Protein AF-A0AAN8MJ40-F1 (afdb_monomer)

Sequence (143 aa):
MSYKPIAPAPSGSNHTPPGSSVPSPSLPSSSNFRPAFSDFGPPSMGFVQPVKVSQGSTYSELLSVIEEMSREIRPTYAGSKSAMERLKRAYLGTLEFTLLFDHENNCLHCTIHKAKGLKAMDSNGLADPYVKLHLLSGASKVQ

Mean predicted aligned error: 21.12 Å

Radius of gyration: 35.64 Å; Cα contacts (8 Å, |Δi|>4): 63; chains: 1; bounding box: 69×78×89 Å

Foldseek 3Di:
DDDDDDDDDDDDDDDDDDDDDDDDDDDDDDDDDDDDDDDDDDDPDDDDDPPPPPDPPPVVVVVVVVVVVVVPPDPPLPPDPVSVVVVVVVDQWDWDWDWDQDPVVRDIDIGTDDTPPGAQDDPVRHDPDDDDDDDDDDPP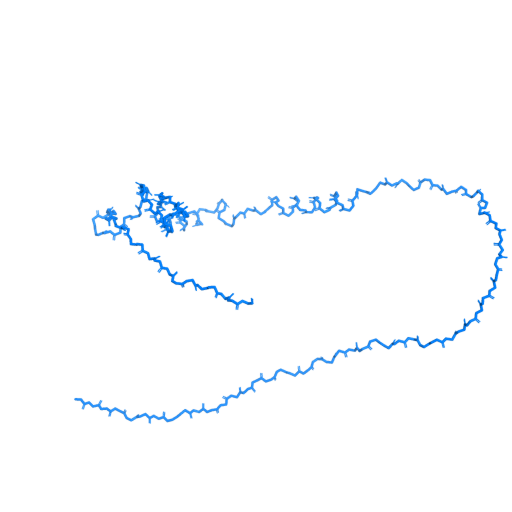PPD

pLDDT: mean 73.0, std 19.86, range [34.69, 98.06]

Organism: NCBI:txid861788

Solvent-accessible surface area (backbone atoms only — not comparable to full-atom values): 10372 Å² total; per-residue (Å²): 140,84,86,81,87,85,82,87,85,88,85,84,79,90,84,79,82,83,88,80,86,78,86,79,86,79,81,84,79,91,87,82,91,80,91,78,80,87,84,89,73,82,84,74,93,69,89,72,75,84,74,78,89,79,66,75,53,74,63,56,53,50,50,49,52,53,52,58,59,53,74,70,66,56,61,89,50,67,92,35,68,67,44,48,52,50,48,61,72,66,52,56,50,50,77,45,67,50,80,47,76,41,74,93,75,73,39,77,48,75,46,82,75,51,71,47,74,58,46,55,75,50,98,83,66,41,61,87,86,81,88,86,89,82,87,74,82,77,87,71,79,86,124

Secondary structure (DSSP, 8-state):
--PPPPPPPPP----PPPP-PPPPPPPPPP-----------PPP----------S--HHHHHHHHHHHHHHH---TTTT-HHHHHHHHHH---EEEEEEEEETTTTEEEEEEEEEESPPP-STTS---------PPPP-----

Structure (mmCIF, N/CA/C/O backbone):
data_AF-A0AAN8MJ40-F1
#
_entry.id   AF-A0AAN8MJ40-F1
#
loop_
_atom_site.group_PDB
_atom_site.id
_atom_site.type_symbol
_atom_site.label_atom_id
_atom_site.label_alt_id
_atom_site.label_comp_id
_atom_site.label_asym_id
_atom_site.label_entity_id
_atom_site.label_seq_id
_atom_site.pdbx_PDB_ins_code
_atom_site.Cartn_x
_atom_site.Cartn_y
_atom_site.Cartn_z
_atom_site.occupancy
_atom_site.B_iso_or_equiv
_atom_site.auth_seq_id
_atom_site.auth_comp_id
_atom_site.auth_asym_id
_atom_site.auth_atom_id
_atom_site.pdbx_PDB_model_num
ATOM 1 N N . MET A 1 1 ? -4.981 -51.170 -2.929 1.00 50.12 1 MET A N 1
ATOM 2 C CA . MET A 1 1 ? -4.622 -50.645 -1.595 1.00 50.12 1 MET A CA 1
ATOM 3 C C . MET A 1 1 ? -3.640 -51.611 -0.945 1.00 50.12 1 MET A C 1
ATOM 5 O O . MET A 1 1 ? -4.027 -52.741 -0.691 1.00 50.12 1 MET A O 1
ATOM 9 N N . SER A 1 2 ? -2.391 -51.202 -0.713 1.00 57.97 2 SER A N 1
ATOM 10 C CA . SER A 1 2 ? -1.400 -52.004 0.021 1.00 57.97 2 SER A CA 1
ATOM 11 C C . SER A 1 2 ? -0.836 -51.162 1.156 1.00 57.97 2 SER A C 1
ATOM 13 O O . SER A 1 2 ? -0.162 -50.166 0.910 1.00 57.97 2 SER A O 1
ATOM 15 N N . TYR A 1 3 ? -1.139 -51.554 2.391 1.00 50.62 3 TYR A N 1
ATOM 16 C CA . TYR A 1 3 ? -0.575 -50.952 3.595 1.00 50.62 3 TYR A CA 1
ATOM 17 C C . TYR A 1 3 ? 0.741 -51.658 3.942 1.00 50.62 3 TYR A C 1
ATOM 19 O O . TYR A 1 3 ? 0.796 -52.887 3.979 1.00 50.62 3 TYR A O 1
ATOM 27 N N . LYS A 1 4 ? 1.803 -50.880 4.183 1.00 68.25 4 LYS A N 1
ATOM 28 C CA . LYS A 1 4 ? 3.061 -51.363 4.771 1.00 68.25 4 LYS A CA 1
ATOM 29 C C . LYS A 1 4 ? 3.006 -51.210 6.303 1.00 68.25 4 LYS A C 1
ATOM 31 O O . LYS A 1 4 ? 2.527 -50.171 6.757 1.00 68.25 4 LYS A O 1
ATOM 36 N N . PRO A 1 5 ? 3.498 -52.184 7.092 1.00 63.50 5 PRO A N 1
ATOM 37 C CA . PRO A 1 5 ? 3.554 -52.077 8.552 1.00 63.50 5 PRO A CA 1
ATOM 38 C C . PRO A 1 5 ? 4.566 -51.031 9.053 1.00 63.50 5 PRO A C 1
ATOM 40 O O . PRO A 1 5 ? 5.632 -50.851 8.464 1.00 63.50 5 PRO A O 1
ATOM 43 N N . ILE A 1 6 ? 4.217 -50.381 10.167 1.00 57.12 6 ILE A N 1
ATOM 44 C CA . ILE A 1 6 ? 5.013 -49.413 10.941 1.00 57.12 6 ILE A CA 1
ATOM 45 C C . ILE A 1 6 ? 6.049 -50.149 11.806 1.00 57.12 6 ILE A C 1
ATOM 47 O O . ILE A 1 6 ? 5.702 -51.105 12.496 1.00 57.12 6 ILE A O 1
ATOM 51 N N . ALA A 1 7 ? 7.297 -49.672 11.815 1.00 66.06 7 ALA A N 1
ATOM 52 C CA . ALA A 1 7 ? 8.328 -50.084 12.771 1.00 66.06 7 ALA A CA 1
ATOM 53 C C . ALA A 1 7 ? 8.419 -49.078 13.947 1.00 66.06 7 ALA A C 1
ATOM 55 O O . ALA A 1 7 ? 8.286 -47.875 13.707 1.00 66.06 7 ALA A O 1
ATOM 56 N N . PRO A 1 8 ? 8.634 -49.529 15.201 1.00 58.19 8 PRO A N 1
ATOM 57 C CA . PRO A 1 8 ? 8.764 -48.653 16.369 1.00 58.19 8 PRO A CA 1
ATOM 58 C C . PRO A 1 8 ? 10.134 -47.952 16.478 1.00 58.19 8 PRO A C 1
ATOM 60 O O . PRO A 1 8 ? 11.137 -48.399 15.926 1.00 58.19 8 PRO A O 1
ATOM 63 N N . ALA A 1 9 ? 10.134 -46.829 17.205 1.00 57.28 9 ALA A N 1
ATOM 64 C CA . ALA A 1 9 ? 11.226 -45.867 17.375 1.00 57.28 9 ALA A CA 1
ATOM 65 C C . ALA A 1 9 ? 12.406 -46.365 18.239 1.00 57.28 9 ALA A C 1
ATOM 67 O O . ALA A 1 9 ? 12.196 -47.171 19.146 1.00 57.28 9 ALA A O 1
ATOM 68 N N . PRO A 1 10 ? 13.617 -45.799 18.067 1.00 63.19 10 PRO A N 1
ATOM 69 C CA . PRO A 1 10 ? 14.654 -45.821 19.094 1.00 63.19 10 PRO A CA 1
ATOM 70 C C . PRO A 1 10 ? 14.634 -44.554 19.972 1.00 63.19 10 PRO A C 1
ATOM 72 O O . PRO A 1 10 ? 14.607 -43.426 19.481 1.00 63.19 10 PRO A O 1
ATOM 75 N N . SER A 1 11 ? 14.677 -44.772 21.287 1.00 49.75 11 SER A N 1
ATOM 76 C CA . SER A 1 11 ? 14.835 -43.770 22.349 1.00 49.75 11 SER A CA 1
ATOM 77 C C . SER A 1 11 ? 16.315 -43.544 22.693 1.00 49.75 11 SER A C 1
ATOM 79 O O . SER A 1 11 ? 17.084 -44.501 22.732 1.00 49.75 11 SER A O 1
ATOM 81 N N . GLY A 1 12 ? 16.682 -42.308 23.057 1.00 41.88 12 GLY A N 1
ATOM 82 C CA . GLY A 1 12 ? 17.976 -41.931 23.664 1.00 41.88 12 GLY A CA 1
ATOM 83 C C . GLY A 1 12 ? 18.721 -40.878 22.832 1.00 41.88 12 GLY A C 1
ATOM 84 O O . GLY A 1 12 ? 18.719 -40.959 21.614 1.00 41.88 12 GLY A O 1
ATOM 85 N N . SER A 1 13 ? 19.350 -39.836 23.377 1.00 53.25 13 SER A N 1
ATOM 86 C CA . SER A 1 13 ? 19.928 -39.652 24.713 1.00 53.25 13 SER A CA 1
ATOM 87 C C . SER A 1 13 ? 20.060 -38.157 25.052 1.00 53.25 13 SER A C 1
ATOM 89 O O . SER A 1 13 ? 20.526 -37.374 24.225 1.00 53.25 13 SER A O 1
ATOM 91 N N . ASN A 1 14 ? 19.701 -37.778 26.285 1.00 42.78 14 ASN A N 1
ATOM 92 C CA . ASN A 1 14 ? 19.966 -36.459 26.868 1.00 42.78 14 ASN A CA 1
ATOM 93 C C . ASN A 1 14 ? 21.477 -36.201 26.949 1.00 42.78 14 ASN A C 1
ATOM 95 O O . ASN A 1 14 ? 22.192 -36.936 27.627 1.00 42.78 14 ASN A O 1
ATOM 99 N N . HIS A 1 15 ? 21.945 -35.132 26.308 1.00 52.06 15 HIS A N 1
ATOM 100 C CA . HIS A 1 15 ? 23.316 -34.653 26.441 1.00 52.06 15 HIS A CA 1
ATOM 101 C C . HIS A 1 15 ? 23.350 -33.522 27.481 1.00 52.06 15 HIS A C 1
ATOM 103 O O . HIS A 1 15 ? 22.998 -32.380 27.198 1.00 52.06 15 HIS A O 1
ATOM 109 N N . THR A 1 16 ? 23.744 -33.854 28.709 1.00 57.69 16 THR A N 1
ATOM 110 C CA . THR A 1 16 ? 24.100 -32.899 29.770 1.00 57.69 16 THR A CA 1
ATOM 111 C C . THR A 1 16 ? 25.539 -32.412 29.566 1.00 57.69 16 THR A C 1
ATOM 113 O O . THR A 1 16 ? 26.435 -33.255 29.485 1.00 57.69 16 THR A O 1
ATOM 116 N N . PRO A 1 17 ? 25.814 -31.097 29.492 1.00 61.69 17 PRO A N 1
ATOM 117 C CA . PRO A 1 17 ? 27.186 -30.596 29.511 1.00 61.69 17 PRO A CA 1
ATOM 118 C C . PRO A 1 17 ? 27.785 -30.677 30.934 1.00 61.69 17 PRO A C 1
ATOM 120 O O . PRO A 1 17 ? 27.054 -30.506 31.913 1.00 61.69 17 PRO A O 1
ATOM 123 N N . PRO A 1 18 ? 29.098 -30.943 31.074 1.00 50.56 18 PRO A N 1
ATOM 124 C CA . PRO A 1 18 ? 29.767 -31.023 32.368 1.00 50.56 18 PRO A CA 1
ATOM 125 C C . PRO A 1 18 ? 29.990 -29.634 32.983 1.00 50.56 18 PRO A C 1
ATOM 127 O O . PRO A 1 18 ? 30.167 -28.637 32.284 1.00 50.56 18 PRO A O 1
ATOM 130 N N . GLY A 1 19 ? 29.966 -29.597 34.315 1.00 46.19 19 GLY A N 1
ATOM 131 C CA . GLY A 1 19 ? 30.041 -28.389 35.125 1.00 46.19 19 GLY A CA 1
ATOM 132 C C . GLY A 1 19 ? 31.371 -27.643 35.033 1.00 46.19 19 GLY A C 1
ATOM 133 O O . GLY A 1 19 ? 32.448 -28.231 35.087 1.00 46.19 19 GLY A O 1
ATOM 134 N N . SER A 1 20 ? 31.272 -26.317 34.979 1.00 49.88 20 SER A N 1
ATOM 135 C CA . SER A 1 20 ? 32.358 -25.392 35.287 1.00 49.88 20 SER A CA 1
ATOM 136 C C . SER A 1 20 ? 32.142 -24.838 36.695 1.00 49.88 20 SER A C 1
ATOM 138 O O . SER A 1 20 ? 31.179 -24.115 36.957 1.00 49.88 20 SER A O 1
ATOM 140 N N . SER A 1 21 ? 33.036 -25.211 37.603 1.00 48.56 21 SER A N 1
ATOM 141 C CA . SER A 1 21 ? 33.153 -24.708 38.970 1.00 48.56 21 SER A CA 1
ATOM 142 C C . SER A 1 21 ? 33.342 -23.189 38.998 1.00 48.56 21 SER A C 1
ATOM 144 O O . SER A 1 21 ? 34.314 -22.674 38.445 1.00 48.56 21 SER A O 1
ATOM 146 N N . VAL A 1 22 ? 32.443 -22.485 39.683 1.00 53.94 22 VAL A N 1
ATOM 147 C CA . VAL A 1 22 ? 32.602 -21.076 40.065 1.00 53.94 22 VAL A CA 1
ATOM 148 C C . VAL A 1 22 ? 33.327 -20.992 41.417 1.00 53.94 22 VAL A C 1
ATOM 150 O O . VAL A 1 22 ? 32.927 -21.695 42.345 1.00 53.94 22 VAL A O 1
ATOM 153 N N . PRO A 1 23 ? 34.381 -20.175 41.583 1.00 48.84 23 PRO A N 1
ATOM 154 C CA . PRO A 1 23 ? 34.934 -19.901 42.904 1.00 48.84 23 PRO A CA 1
ATOM 155 C C . PRO A 1 23 ? 34.152 -18.777 43.604 1.00 48.84 23 PRO A C 1
ATOM 157 O O . PRO A 1 23 ? 33.991 -17.681 43.069 1.00 48.84 23 PRO A O 1
ATOM 160 N N . SER A 1 24 ? 33.678 -19.054 44.820 1.00 48.22 24 SER A N 1
ATOM 161 C CA . SER A 1 24 ? 33.064 -18.080 45.733 1.00 48.22 24 SER A CA 1
ATOM 162 C C . SER A 1 24 ? 34.133 -17.197 46.400 1.00 48.22 24 SER A C 1
ATOM 164 O O . SER A 1 24 ? 35.108 -17.745 46.916 1.00 48.22 24 SER A O 1
ATOM 166 N N . PRO A 1 25 ? 33.966 -15.864 46.490 1.00 59.00 25 PRO A N 1
ATOM 167 C CA . PRO A 1 25 ? 34.825 -15.024 47.322 1.00 59.00 25 PRO A CA 1
ATOM 168 C C . PRO A 1 25 ? 34.425 -15.132 48.802 1.00 59.00 25 PRO A C 1
ATOM 170 O O . PRO A 1 25 ? 33.290 -14.844 49.179 1.00 59.00 25 PRO A O 1
ATOM 173 N N . SER A 1 26 ? 35.365 -15.545 49.647 1.00 51.97 26 SER A N 1
ATOM 174 C CA . SER A 1 26 ? 35.249 -15.561 51.109 1.00 51.97 26 SER A CA 1
ATOM 175 C C . SER A 1 26 ? 35.336 -14.147 51.701 1.00 51.97 26 SER A C 1
ATOM 177 O O . SER A 1 26 ? 36.257 -13.398 51.375 1.00 51.97 26 SER A O 1
ATOM 179 N N . LEU A 1 27 ? 34.410 -13.802 52.604 1.00 55.09 27 LEU A N 1
ATOM 180 C CA . LEU A 1 27 ? 34.450 -12.570 53.399 1.00 55.09 27 LEU A CA 1
ATOM 181 C C . LEU A 1 27 ? 35.626 -12.597 54.395 1.00 55.09 27 LEU A C 1
ATOM 183 O O . LEU A 1 27 ? 35.796 -13.607 55.081 1.00 55.09 27 LEU A O 1
ATOM 187 N N . PRO A 1 28 ? 36.385 -11.501 54.569 1.00 53.44 28 PRO A N 1
ATOM 188 C CA . PRO A 1 28 ? 37.259 -11.360 55.721 1.00 53.44 28 PRO A CA 1
ATOM 189 C C . PRO A 1 28 ? 36.463 -10.937 56.963 1.00 53.44 28 PRO A C 1
ATOM 191 O O . PRO A 1 28 ? 35.783 -9.910 56.997 1.00 53.44 28 PRO A O 1
ATOM 194 N N . SER A 1 29 ? 36.585 -11.776 57.985 1.00 41.97 29 SER A N 1
ATOM 195 C CA . SER A 1 29 ? 36.072 -11.615 59.337 1.00 41.97 29 SER A CA 1
ATOM 196 C C . SER A 1 29 ? 36.713 -10.431 60.062 1.00 41.97 29 SER A C 1
ATOM 198 O O . SER A 1 29 ? 37.903 -10.149 59.947 1.00 41.97 29 SER A O 1
ATOM 200 N N . SER A 1 30 ? 35.885 -9.776 60.860 1.00 50.97 30 SER A N 1
ATOM 201 C CA . SER A 1 30 ? 36.162 -8.671 61.769 1.00 50.97 30 SER A CA 1
ATOM 202 C C . SER A 1 30 ? 37.279 -8.932 62.788 1.00 50.97 30 SER A C 1
ATOM 204 O O . SER A 1 30 ? 37.169 -9.850 63.598 1.00 50.97 30 SER A O 1
ATOM 206 N N . SER A 1 31 ? 38.254 -8.022 62.865 1.00 47.69 31 SER A N 1
ATOM 207 C CA . SER A 1 31 ? 38.969 -7.718 64.112 1.00 47.69 31 SER A CA 1
ATOM 208 C C . SER A 1 31 ? 39.605 -6.324 64.072 1.00 47.69 31 SER A C 1
ATOM 210 O O . SER A 1 31 ? 40.607 -6.119 63.391 1.00 47.69 31 SER A O 1
ATOM 212 N N . ASN A 1 32 ? 39.015 -5.398 64.836 1.00 42.81 32 ASN A N 1
ATOM 213 C CA . ASN A 1 32 ? 39.668 -4.482 65.788 1.00 42.81 32 ASN A CA 1
ATOM 214 C C . ASN A 1 32 ? 39.061 -3.074 65.792 1.00 42.81 32 ASN A C 1
ATOM 216 O O . ASN A 1 32 ? 39.404 -2.190 65.014 1.00 42.81 32 ASN A O 1
ATOM 220 N N . PHE A 1 33 ? 38.177 -2.895 66.771 1.00 37.97 33 PHE A N 1
ATOM 221 C CA . PHE A 1 33 ? 37.764 -1.626 67.352 1.00 37.97 33 PHE A CA 1
ATOM 222 C C . PHE A 1 33 ? 38.969 -0.812 67.849 1.00 37.97 33 PHE A C 1
ATOM 224 O O . PHE A 1 33 ? 39.733 -1.309 68.675 1.00 37.97 33 PHE A O 1
ATOM 231 N N . ARG A 1 34 ? 39.029 0.474 67.483 1.00 49.81 34 ARG A N 1
ATOM 232 C CA . ARG A 1 34 ? 39.388 1.580 68.390 1.00 49.81 34 ARG A CA 1
ATOM 233 C C . ARG A 1 34 ? 38.651 2.857 67.958 1.00 49.81 34 ARG A C 1
ATOM 235 O O . ARG A 1 34 ? 38.949 3.369 66.884 1.00 49.81 34 ARG A O 1
ATOM 242 N N . PRO A 1 35 ? 37.723 3.399 68.766 1.00 48.47 35 PRO A N 1
ATOM 243 C CA . PRO A 1 35 ? 37.217 4.750 68.591 1.00 48.47 35 PRO A CA 1
ATOM 244 C C . PRO A 1 35 ? 38.069 5.697 69.446 1.00 48.47 35 PRO A C 1
ATOM 246 O O . PRO A 1 35 ? 38.072 5.599 70.672 1.00 48.47 35 PRO A O 1
ATOM 249 N N . ALA A 1 36 ? 38.812 6.599 68.810 1.00 46.50 36 ALA A N 1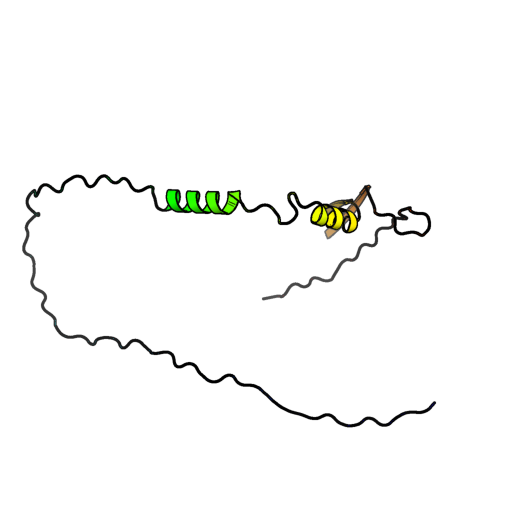
ATOM 250 C CA . ALA A 1 36 ? 39.468 7.709 69.491 1.00 46.50 36 ALA A CA 1
ATOM 251 C C . ALA A 1 36 ? 39.006 9.019 68.845 1.00 46.50 36 ALA A C 1
ATOM 253 O O . ALA A 1 36 ? 39.322 9.334 67.704 1.00 46.50 36 ALA A O 1
ATOM 254 N N . PHE A 1 37 ? 38.144 9.676 69.609 1.00 39.34 37 PHE A N 1
ATOM 255 C CA . PHE A 1 37 ? 37.681 11.050 69.556 1.00 39.34 37 PHE A CA 1
ATOM 256 C C . PHE A 1 37 ? 38.685 12.066 68.972 1.00 39.34 37 PHE A C 1
ATOM 258 O O . PHE A 1 37 ? 39.858 12.071 69.319 1.00 39.34 37 PHE A O 1
ATOM 265 N N . SER A 1 38 ? 38.151 12.936 68.108 1.00 49.97 38 SER A N 1
ATOM 266 C CA . SER A 1 38 ? 38.528 14.340 67.878 1.00 49.97 38 SER A CA 1
ATOM 267 C C . SER A 1 38 ? 39.988 14.750 68.113 1.00 49.97 38 SER A C 1
ATOM 269 O O . SER A 1 38 ? 40.356 15.077 69.239 1.00 49.97 38 SER A O 1
ATOM 271 N N . ASP A 1 39 ? 40.728 14.947 67.021 1.00 44.66 39 ASP A N 1
ATOM 272 C CA . ASP A 1 39 ? 41.709 16.029 66.969 1.00 44.66 39 ASP A CA 1
ATOM 273 C C . ASP A 1 39 ? 41.396 16.946 65.784 1.00 44.66 39 ASP A C 1
ATOM 275 O O . ASP A 1 39 ? 41.275 16.534 64.628 1.00 44.66 39 ASP A O 1
ATOM 279 N N . PHE A 1 40 ? 41.141 18.196 66.140 1.00 46.78 40 PHE A N 1
ATOM 280 C CA . PHE A 1 40 ? 40.672 19.287 65.306 1.00 46.78 40 PHE A CA 1
ATOM 281 C C . PHE A 1 40 ? 41.890 19.945 64.647 1.00 46.78 40 PHE A C 1
ATOM 283 O O . PHE A 1 40 ? 42.778 20.429 65.343 1.00 46.78 40 PHE A O 1
ATOM 290 N N . GLY A 1 41 ? 41.920 20.035 63.318 1.00 49.09 41 GLY A N 1
ATOM 291 C CA . GLY A 1 41 ? 42.888 20.882 62.621 1.00 49.09 41 GLY A CA 1
ATOM 292 C C . GLY A 1 41 ? 42.599 20.967 61.121 1.00 49.09 41 GLY A C 1
ATOM 293 O O . GLY A 1 41 ? 42.604 19.929 60.462 1.00 49.09 41 GLY A O 1
ATOM 294 N N . PRO A 1 42 ? 42.332 22.155 60.543 1.00 60.44 42 PRO A N 1
ATOM 295 C CA . PRO A 1 42 ? 42.245 22.286 59.091 1.00 60.44 42 PRO A CA 1
ATOM 296 C C . PRO A 1 42 ? 43.624 21.991 58.470 1.00 60.44 42 PRO A C 1
ATOM 298 O O . PRO A 1 42 ? 44.638 22.430 59.021 1.00 60.44 42 PRO A O 1
ATOM 301 N N . PRO A 1 43 ? 43.708 21.263 57.340 1.00 54.53 43 PRO A N 1
ATOM 302 C CA . PRO A 1 43 ? 44.982 21.046 56.676 1.00 54.53 43 PRO A CA 1
ATOM 303 C C . PRO A 1 43 ? 45.550 22.391 56.217 1.00 54.53 43 PRO A C 1
ATOM 305 O O . PRO A 1 43 ? 44.896 23.172 55.525 1.00 54.53 43 PRO A O 1
ATOM 308 N N . SER A 1 44 ? 46.779 22.648 56.655 1.00 56.47 44 SER A N 1
ATOM 309 C CA . SER A 1 44 ? 47.569 23.817 56.295 1.00 56.47 44 SER A CA 1
ATOM 310 C C . SER A 1 44 ? 47.729 23.921 54.778 1.00 56.47 44 SER A C 1
ATOM 312 O O . SER A 1 44 ? 47.860 22.916 54.078 1.00 56.47 44 SER A O 1
ATOM 314 N N . MET A 1 45 ? 47.723 25.162 54.298 1.00 55.19 45 MET A N 1
ATOM 315 C CA . MET A 1 45 ? 47.817 25.600 52.908 1.00 55.19 45 MET A CA 1
ATOM 316 C C . MET A 1 45 ? 49.080 25.044 52.221 1.00 55.19 45 MET A C 1
ATOM 318 O O . MET A 1 45 ? 50.130 25.679 52.194 1.00 55.19 45 MET A O 1
ATOM 322 N N . GLY A 1 46 ? 48.976 23.834 51.674 1.00 46.53 46 GLY A N 1
ATOM 323 C CA . GLY A 1 46 ? 49.948 23.238 50.765 1.00 46.53 46 GLY A CA 1
ATOM 324 C C . GLY A 1 46 ? 49.503 23.489 49.331 1.00 46.53 46 GLY A C 1
ATOM 325 O O . GLY A 1 46 ? 48.446 23.029 48.912 1.00 46.53 46 GLY A O 1
ATOM 326 N N . PHE A 1 47 ? 50.298 24.252 48.592 1.00 50.69 47 PHE A N 1
ATOM 327 C CA . PHE A 1 47 ? 50.120 24.543 47.174 1.00 50.69 47 PHE A CA 1
ATOM 328 C C . PHE A 1 47 ? 49.999 23.242 46.359 1.00 50.69 47 PHE A C 1
ATOM 330 O O . PHE A 1 47 ? 51.000 22.600 46.040 1.00 50.69 47 PHE A O 1
ATOM 337 N N . VAL A 1 48 ? 48.771 22.841 46.022 1.00 51.72 48 VAL A N 1
ATOM 338 C CA . VAL A 1 48 ? 48.512 21.845 44.978 1.00 51.72 48 VAL A CA 1
ATOM 339 C C . VAL A 1 48 ? 48.532 22.568 43.638 1.00 51.72 48 VAL A C 1
ATOM 341 O O . VAL A 1 48 ? 47.799 23.533 43.423 1.00 51.72 48 VAL A O 1
ATOM 344 N N . GLN A 1 49 ? 49.423 22.138 42.746 1.00 50.03 49 GLN A N 1
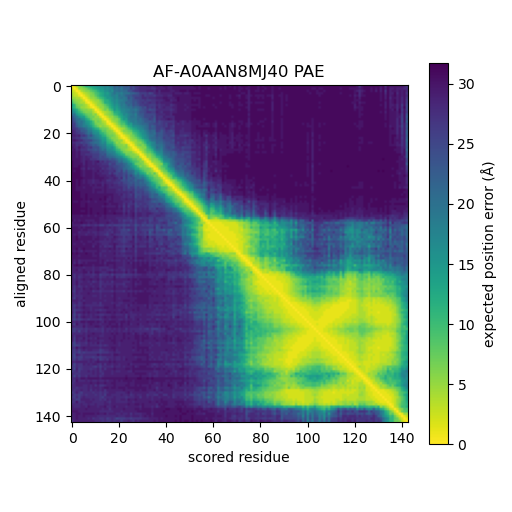ATOM 345 C CA . GLN A 1 49 ? 49.469 22.652 41.381 1.00 50.03 49 GLN A CA 1
ATOM 346 C C . GLN A 1 49 ? 48.094 22.495 40.714 1.00 50.03 49 GLN A C 1
ATOM 348 O O . GLN A 1 49 ? 47.439 21.470 40.931 1.00 50.03 49 GLN A O 1
ATOM 353 N N . PRO A 1 50 ? 47.653 23.444 39.868 1.00 48.22 50 PRO A N 1
ATOM 354 C CA . PRO A 1 50 ? 46.475 23.224 39.052 1.00 48.22 50 PRO A CA 1
ATOM 355 C C . PRO A 1 50 ? 46.807 22.120 38.048 1.00 48.22 50 PRO A C 1
ATOM 357 O O . PRO A 1 50 ? 47.432 22.357 37.012 1.00 48.22 50 PRO A O 1
ATOM 360 N N . VAL A 1 51 ? 46.384 20.893 38.352 1.00 43.25 51 VAL A N 1
ATOM 361 C CA . VAL A 1 51 ? 46.214 19.879 37.319 1.00 43.25 51 VAL A CA 1
ATOM 362 C C . VAL A 1 51 ? 45.199 20.478 36.361 1.00 43.25 51 VAL A C 1
ATOM 364 O O . VAL A 1 51 ? 44.049 20.725 36.724 1.00 43.25 51 VAL A O 1
ATOM 367 N N . LYS A 1 52 ? 45.654 20.800 35.150 1.00 43.31 52 LYS A N 1
ATOM 368 C CA . LYS A 1 52 ? 44.777 21.199 34.059 1.00 43.31 52 LYS A CA 1
ATOM 369 C C . LYS A 1 52 ? 43.740 20.085 33.911 1.00 43.31 52 LYS A C 1
ATOM 371 O O . LYS A 1 52 ? 44.079 19.005 33.436 1.00 43.31 52 LYS A O 1
ATOM 376 N N . VAL A 1 53 ? 42.497 20.339 34.327 1.00 44.09 53 VAL A N 1
ATOM 377 C CA . VAL A 1 53 ? 41.336 19.547 33.908 1.00 44.09 53 VAL A CA 1
ATOM 378 C C . VAL A 1 53 ? 41.197 19.799 32.415 1.00 44.09 53 VAL A C 1
ATOM 380 O O . VAL A 1 53 ? 40.558 20.738 31.953 1.00 44.09 53 VAL A O 1
ATOM 383 N N . SER A 1 54 ? 41.939 19.004 31.664 1.00 52.50 54 SER A N 1
ATOM 384 C CA . SER A 1 54 ? 41.922 18.950 30.218 1.00 52.50 54 SER A CA 1
ATOM 385 C C . SER A 1 54 ? 41.670 17.499 29.863 1.00 52.50 54 SER A C 1
ATOM 387 O O . SER A 1 54 ? 42.535 16.800 29.354 1.00 52.50 54 SER A O 1
ATOM 389 N N . GLN A 1 55 ? 40.494 17.019 30.244 1.00 48.09 55 GLN A N 1
ATOM 390 C CA . GLN A 1 55 ? 39.955 15.768 29.745 1.00 48.09 55 GLN A CA 1
ATOM 391 C C . GLN A 1 55 ? 38.488 16.050 29.474 1.00 48.09 55 GLN A C 1
ATOM 393 O O . GLN A 1 55 ? 37.762 16.479 30.372 1.00 48.09 55 GLN A O 1
ATOM 398 N N . GLY A 1 56 ? 38.098 15.946 28.201 1.00 59.34 56 GLY A N 1
ATOM 399 C CA . GLY A 1 56 ? 36.707 16.085 27.788 1.00 59.34 56 GLY A CA 1
ATOM 400 C C . GLY A 1 56 ? 35.831 15.239 28.704 1.00 59.34 56 GLY A C 1
ATOM 401 O O . GLY A 1 56 ? 36.238 14.163 29.138 1.00 59.34 56 GLY A O 1
ATOM 402 N N . SER A 1 57 ? 34.664 15.763 29.073 1.00 68.44 57 SER A N 1
ATOM 403 C CA . SER A 1 57 ? 33.746 15.050 29.959 1.00 68.44 57 SER A CA 1
ATOM 404 C C . SER A 1 57 ? 33.500 13.635 29.430 1.00 68.44 57 SER A C 1
ATOM 406 O O . SER A 1 57 ? 33.513 13.418 28.221 1.00 68.44 57 SER A O 1
ATOM 408 N N . THR A 1 58 ? 33.228 12.669 30.307 1.00 85.31 58 THR A N 1
ATOM 409 C CA . THR A 1 58 ? 32.928 11.278 29.914 1.00 85.31 58 THR A CA 1
ATOM 410 C C . THR A 1 58 ? 31.894 11.206 28.778 1.00 85.31 58 THR A C 1
ATOM 412 O O . THR A 1 58 ? 32.000 10.378 27.884 1.00 85.31 58 THR A O 1
ATOM 415 N N . TYR A 1 59 ? 30.938 12.142 28.751 1.00 80.69 59 TYR A N 1
ATOM 416 C CA . TYR A 1 59 ? 29.975 12.311 27.661 1.00 80.69 59 TYR A CA 1
ATOM 417 C C . TYR A 1 59 ? 30.603 12.737 26.325 1.00 80.69 59 TYR A C 1
ATOM 419 O O . TYR A 1 59 ? 30.206 12.219 25.289 1.00 80.69 59 TYR A O 1
ATOM 427 N N . SER A 1 60 ? 31.573 13.654 26.329 1.00 86.06 60 SER A N 1
ATOM 428 C CA . SER A 1 60 ? 32.319 14.068 25.131 1.00 86.06 60 SER A CA 1
ATOM 429 C C . SER A 1 60 ? 33.061 12.896 24.490 1.00 86.06 60 SER A C 1
ATOM 431 O O . SER A 1 60 ? 33.110 12.788 23.265 1.00 86.06 60 SER A O 1
ATOM 433 N N . GLU A 1 61 ? 33.635 12.021 25.312 1.00 87.94 61 GLU A N 1
ATOM 434 C CA . GLU A 1 61 ? 34.342 10.834 24.835 1.00 87.94 61 GLU A CA 1
ATOM 435 C C . GLU A 1 61 ? 33.359 9.802 24.263 1.00 87.94 61 GLU A C 1
ATOM 437 O O . GLU A 1 61 ? 33.543 9.330 23.143 1.00 87.94 61 GLU A O 1
ATOM 442 N N . LEU A 1 62 ? 32.235 9.556 24.945 1.00 91.12 62 LEU A N 1
ATOM 443 C CA . LEU A 1 62 ? 31.175 8.675 24.441 1.00 91.12 62 LEU A CA 1
ATOM 444 C C . LEU A 1 62 ? 30.541 9.180 23.134 1.00 91.12 62 LEU A C 1
ATOM 446 O O . LEU A 1 62 ? 30.308 8.382 22.230 1.00 91.12 62 LEU A O 1
ATOM 450 N N . LEU A 1 63 ? 30.286 10.486 23.000 1.00 89.50 63 LEU A N 1
ATOM 451 C CA . LEU A 1 63 ? 29.766 11.074 21.759 1.00 89.50 63 LEU A CA 1
ATOM 452 C C . LEU A 1 63 ? 30.748 10.898 20.598 1.00 89.50 63 LEU A C 1
ATOM 454 O O . LEU A 1 63 ? 30.324 10.563 19.497 1.00 89.50 63 LEU A O 1
ATOM 458 N N . SER A 1 64 ? 32.048 11.047 20.859 1.00 91.31 64 SER A N 1
ATOM 459 C CA . SER A 1 64 ? 33.092 10.845 19.848 1.00 91.31 64 SER A CA 1
ATOM 460 C C . SER A 1 64 ? 33.134 9.392 19.369 1.00 91.31 64 SER A C 1
ATOM 462 O O . SER A 1 64 ? 33.183 9.151 18.167 1.00 91.31 64 SER A O 1
ATOM 464 N N . VAL A 1 65 ? 33.024 8.424 20.287 1.00 91.75 65 VAL A N 1
ATOM 465 C CA . VAL A 1 65 ? 32.944 6.990 19.953 1.00 91.75 65 VAL A CA 1
ATOM 466 C C . VAL A 1 65 ? 31.667 6.672 19.165 1.00 91.75 65 VAL A C 1
ATOM 468 O O . VAL A 1 65 ? 31.715 5.940 18.180 1.00 91.75 65 VAL A O 1
ATOM 471 N N . ILE A 1 66 ? 30.517 7.238 19.549 1.00 91.50 66 ILE A N 1
ATOM 472 C CA . ILE A 1 66 ? 29.251 7.049 18.821 1.00 91.50 66 ILE A CA 1
ATOM 473 C C . ILE A 1 66 ? 29.338 7.639 17.411 1.00 91.50 66 ILE A C 1
ATOM 475 O O . ILE A 1 66 ? 28.897 6.994 16.458 1.00 91.50 66 ILE A O 1
ATOM 479 N N . GLU A 1 67 ? 29.904 8.835 17.253 1.00 89.25 67 GLU A N 1
ATOM 480 C CA . GLU A 1 67 ? 30.116 9.449 15.941 1.00 89.25 67 GLU A CA 1
ATOM 481 C C . GLU A 1 67 ? 31.096 8.646 15.085 1.00 89.25 67 GLU A C 1
ATOM 483 O O . GLU A 1 67 ? 30.838 8.445 13.899 1.00 89.25 67 GLU A O 1
ATOM 488 N N . GLU A 1 68 ? 32.197 8.171 15.666 1.00 89.50 68 GLU A N 1
ATOM 489 C CA . GLU A 1 68 ? 33.183 7.325 14.992 1.00 89.50 68 GLU A CA 1
ATOM 490 C C . GLU A 1 68 ? 32.544 6.031 14.482 1.00 89.50 68 GLU A C 1
ATOM 492 O O . GLU A 1 68 ? 32.599 5.757 13.282 1.00 89.50 68 GLU A O 1
ATOM 497 N N . MET A 1 69 ? 31.834 5.304 15.350 1.00 87.06 69 MET A N 1
ATOM 498 C CA . MET A 1 69 ? 31.108 4.095 14.959 1.00 87.06 69 MET A CA 1
ATOM 499 C C . MET A 1 69 ? 30.031 4.395 13.911 1.00 87.06 69 MET A C 1
ATOM 501 O O . MET A 1 69 ? 29.833 3.619 12.982 1.00 87.06 69 MET A O 1
ATOM 505 N N . SER A 1 70 ? 29.342 5.534 14.008 1.00 88.31 70 SER A N 1
ATOM 506 C CA . SER A 1 70 ? 28.252 5.876 13.087 1.00 88.31 70 SER A CA 1
ATOM 507 C C . SER A 1 70 ? 28.729 6.275 11.686 1.00 88.31 70 SER A C 1
ATOM 509 O O . SER A 1 70 ? 27.959 6.143 10.733 1.00 88.31 70 SER A O 1
ATOM 511 N N . ARG A 1 71 ? 29.982 6.729 11.515 1.00 81.50 71 ARG A N 1
ATOM 512 C CA . ARG A 1 71 ? 30.531 7.168 10.210 1.00 81.50 71 ARG A CA 1
ATOM 513 C C . ARG A 1 71 ? 30.606 6.048 9.173 1.00 81.50 71 ARG A C 1
ATOM 515 O O . ARG A 1 71 ? 30.482 6.319 7.974 1.00 81.50 71 ARG A O 1
ATOM 522 N N . GLU A 1 72 ? 30.795 4.808 9.616 1.00 74.94 72 GLU A N 1
ATOM 523 C CA . GLU A 1 72 ? 30.942 3.635 8.747 1.00 74.94 72 GLU A CA 1
ATOM 524 C C . GLU A 1 72 ? 29.759 2.671 8.782 1.00 74.94 72 GLU A C 1
ATOM 526 O O . GLU A 1 72 ? 29.742 1.714 8.003 1.00 74.94 72 GLU A O 1
ATOM 531 N N . ILE A 1 73 ? 28.730 2.957 9.594 1.00 76.62 73 ILE A N 1
ATOM 532 C CA . ILE A 1 73 ? 27.419 2.307 9.488 1.00 76.62 73 ILE A CA 1
ATOM 533 C C . ILE A 1 73 ? 26.768 2.795 8.192 1.00 76.62 73 ILE A C 1
ATOM 535 O O . ILE A 1 73 ? 25.834 3.594 8.138 1.00 76.62 73 ILE A O 1
ATOM 539 N N . ARG A 1 74 ? 27.303 2.300 7.085 1.00 72.56 74 ARG A N 1
ATOM 540 C CA . ARG A 1 74 ? 26.621 2.269 5.817 1.00 72.56 74 ARG A CA 1
ATOM 541 C C . ARG A 1 74 ? 25.781 1.011 5.864 1.00 72.56 74 ARG A C 1
ATOM 543 O O . ARG A 1 74 ? 26.312 -0.065 6.150 1.00 72.56 74 ARG A O 1
ATOM 550 N N . PRO A 1 75 ? 24.481 1.109 5.576 1.00 74.62 75 PRO A N 1
ATOM 551 C CA . PRO A 1 75 ? 23.712 -0.094 5.358 1.00 74.62 75 PRO A CA 1
ATOM 552 C C . PRO A 1 75 ? 24.471 -0.972 4.359 1.00 74.62 75 PRO A C 1
ATOM 554 O O . PRO A 1 75 ? 24.970 -0.444 3.367 1.00 74.62 75 PRO A O 1
ATOM 557 N N . THR A 1 76 ? 24.583 -2.282 4.586 1.00 72.12 76 THR A N 1
ATOM 558 C CA . THR A 1 76 ? 25.399 -3.188 3.743 1.00 72.12 76 THR A CA 1
ATOM 559 C C . THR A 1 76 ? 25.005 -3.150 2.253 1.00 72.12 76 THR A C 1
ATOM 561 O O . THR A 1 76 ? 25.734 -3.623 1.384 1.00 72.12 76 THR A O 1
ATOM 564 N N . TYR A 1 77 ? 23.853 -2.554 1.933 1.00 72.00 77 TYR A N 1
ATOM 565 C CA . TYR A 1 77 ? 23.394 -2.286 0.576 1.00 72.00 77 TYR A CA 1
ATOM 566 C C . TYR A 1 77 ? 23.965 -1.014 -0.084 1.00 72.00 77 TYR A C 1
ATOM 568 O O . TYR A 1 77 ? 23.860 -0.870 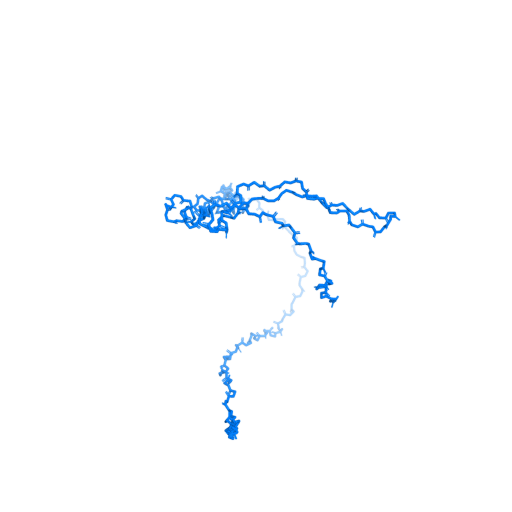-1.302 1.00 72.00 77 TYR A O 1
ATOM 576 N N . ALA A 1 78 ? 24.565 -0.087 0.661 1.00 79.06 78 ALA A N 1
ATOM 577 C CA . ALA A 1 78 ? 25.064 1.184 0.146 1.00 79.06 78 ALA A CA 1
ATOM 578 C C . ALA A 1 78 ? 26.314 0.985 -0.732 1.00 79.06 78 ALA A C 1
ATOM 580 O O . ALA A 1 78 ? 27.317 0.427 -0.297 1.00 79.06 78 ALA A O 1
ATOM 581 N N . GLY A 1 79 ? 26.253 1.441 -1.987 1.00 78.25 79 GLY A N 1
ATOM 582 C CA . GLY A 1 79 ? 27.356 1.351 -2.958 1.00 78.25 79 GLY A CA 1
ATOM 583 C C . GLY A 1 79 ? 27.525 -0.016 -3.640 1.00 78.25 79 GLY A C 1
ATOM 584 O O . GLY A 1 79 ? 28.221 -0.114 -4.650 1.00 78.25 79 GLY A O 1
ATOM 585 N N . SER A 1 80 ? 26.851 -1.065 -3.160 1.00 86.75 80 SER A N 1
ATOM 586 C CA . SER A 1 80 ? 26.893 -2.393 -3.777 1.00 86.75 80 SER A CA 1
ATOM 587 C C . SER A 1 80 ? 25.851 -2.528 -4.890 1.00 86.75 80 SER A C 1
ATOM 589 O O . SER A 1 80 ? 24.648 -2.612 -4.635 1.00 86.75 80 SER A O 1
ATOM 591 N N . LYS A 1 81 ? 26.316 -2.630 -6.144 1.00 85.94 81 LYS A N 1
ATOM 592 C CA . LYS A 1 81 ? 25.452 -2.903 -7.312 1.00 85.94 81 LYS A CA 1
ATOM 593 C C . LYS A 1 81 ? 24.649 -4.198 -7.139 1.00 85.94 81 LYS A C 1
ATOM 595 O O . LYS A 1 81 ? 23.470 -4.246 -7.466 1.00 85.94 81 LYS A O 1
ATOM 600 N N . SER A 1 82 ? 25.278 -5.231 -6.573 1.00 87.81 82 SER A N 1
ATOM 601 C CA . SER A 1 82 ? 24.633 -6.524 -6.316 1.00 87.81 82 SER A CA 1
ATOM 602 C C . SER A 1 82 ? 23.519 -6.405 -5.274 1.00 87.81 82 SER A C 1
ATOM 604 O O . SER A 1 82 ? 22.420 -6.919 -5.477 1.00 87.81 82 SER A O 1
ATOM 606 N N . ALA A 1 83 ? 23.753 -5.673 -4.181 1.00 86.88 83 ALA A N 1
ATOM 607 C CA . ALA A 1 83 ? 22.723 -5.454 -3.169 1.00 86.88 83 ALA A CA 1
ATOM 608 C C . ALA A 1 83 ? 21.545 -4.629 -3.712 1.00 86.88 83 ALA A C 1
ATOM 610 O O . ALA A 1 83 ? 20.394 -4.951 -3.422 1.00 86.88 83 ALA A O 1
ATOM 611 N N . MET A 1 84 ? 21.820 -3.623 -4.548 1.00 85.38 84 MET A N 1
ATOM 612 C CA . MET A 1 84 ? 20.784 -2.832 -5.215 1.00 85.38 84 MET A CA 1
ATOM 613 C C . MET A 1 84 ? 19.926 -3.687 -6.161 1.00 85.38 84 MET A C 1
ATOM 615 O O . MET A 1 84 ? 18.701 -3.593 -6.123 1.00 85.38 84 MET A O 1
ATOM 619 N N . GLU A 1 85 ? 20.530 -4.579 -6.949 1.00 86.12 85 GLU A N 1
ATOM 620 C CA . GLU A 1 85 ? 19.783 -5.510 -7.810 1.00 86.12 85 GLU A CA 1
ATOM 621 C C . GLU A 1 85 ? 18.930 -6.496 -7.001 1.00 86.12 85 GLU A C 1
ATOM 623 O O . GLU A 1 85 ? 17.786 -6.793 -7.359 1.00 86.12 85 GLU A O 1
ATOM 628 N N . ARG A 1 86 ? 19.445 -6.967 -5.860 1.00 87.56 86 ARG A N 1
ATOM 629 C CA . ARG A 1 86 ? 18.669 -7.803 -4.933 1.00 87.56 86 ARG A CA 1
ATOM 630 C C . ARG A 1 86 ? 17.475 -7.045 -4.358 1.00 87.56 86 ARG A C 1
ATOM 632 O O . ARG A 1 86 ? 16.381 -7.604 -4.327 1.00 87.56 86 ARG A O 1
ATOM 639 N N . LEU A 1 87 ? 17.661 -5.785 -3.964 1.00 85.00 87 LEU A N 1
ATOM 640 C CA . LEU A 1 87 ? 16.585 -4.922 -3.475 1.00 85.00 87 LEU A CA 1
ATOM 641 C C . LEU A 1 87 ? 15.529 -4.689 -4.559 1.00 85.00 87 LEU A C 1
ATOM 643 O O . LEU A 1 87 ? 14.341 -4.849 -4.300 1.00 85.00 87 LEU A O 1
ATOM 647 N N . LYS A 1 88 ? 15.953 -4.396 -5.791 1.00 83.81 88 LYS A N 1
ATOM 648 C CA . LYS A 1 88 ? 15.054 -4.206 -6.935 1.00 83.81 88 LYS A CA 1
ATOM 649 C C . LYS A 1 88 ? 14.231 -5.460 -7.235 1.00 83.81 88 LYS A C 1
ATOM 651 O O . LYS A 1 88 ? 13.050 -5.358 -7.544 1.00 83.81 88 LYS A O 1
ATOM 656 N N . ARG A 1 89 ? 14.826 -6.651 -7.101 1.00 86.12 89 ARG A N 1
ATOM 657 C CA . ARG A 1 89 ? 14.115 -7.930 -7.268 1.00 86.12 89 ARG A CA 1
ATOM 658 C C . ARG A 1 89 ? 13.116 -8.212 -6.141 1.00 86.12 89 ARG A C 1
ATOM 660 O O . ARG A 1 89 ? 12.100 -8.868 -6.397 1.00 86.12 89 ARG A O 1
ATOM 667 N N . ALA A 1 90 ? 13.434 -7.760 -4.928 1.00 88.25 90 ALA A N 1
ATOM 668 C CA . ALA A 1 90 ? 12.622 -7.927 -3.726 1.00 88.25 90 ALA A CA 1
ATOM 669 C C . ALA A 1 90 ? 11.526 -6.861 -3.578 1.00 88.25 90 ALA A C 1
ATOM 671 O O . ALA A 1 90 ? 10.554 -7.093 -2.869 1.00 88.25 90 ALA A O 1
ATOM 672 N N . TYR A 1 91 ? 11.660 -5.709 -4.235 1.00 90.94 91 TYR A N 1
ATOM 673 C CA . TYR A 1 91 ? 10.653 -4.659 -4.213 1.00 90.94 91 TYR A CA 1
ATOM 674 C C . TYR A 1 91 ? 9.394 -5.113 -4.961 1.00 90.94 91 TYR A C 1
ATOM 676 O O . TYR A 1 91 ? 9.436 -5.414 -6.155 1.00 90.94 91 TYR A O 1
ATOM 684 N N . LEU A 1 92 ? 8.273 -5.174 -4.241 1.00 91.38 92 LEU A N 1
ATOM 685 C CA . LEU A 1 92 ? 6.983 -5.624 -4.773 1.00 91.38 92 LEU A CA 1
ATOM 686 C C . LEU A 1 92 ? 6.002 -4.477 -5.037 1.00 91.38 92 LEU A C 1
ATOM 688 O O . LEU A 1 92 ? 4.917 -4.736 -5.546 1.00 91.38 92 LEU A O 1
ATOM 692 N N . GLY A 1 93 ? 6.383 -3.239 -4.717 1.00 93.38 93 GLY A N 1
ATOM 693 C CA . GLY A 1 93 ? 5.542 -2.048 -4.811 1.00 93.38 93 GLY A CA 1
ATOM 694 C C . GLY A 1 93 ? 5.192 -1.454 -3.450 1.00 93.38 93 GLY A C 1
ATOM 695 O O . GLY A 1 93 ? 5.702 -1.877 -2.412 1.00 93.38 93 GLY A O 1
ATOM 696 N N . THR A 1 94 ? 4.317 -0.454 -3.466 1.00 94.94 94 THR A N 1
ATOM 697 C CA . THR A 1 94 ? 3.783 0.210 -2.272 1.00 94.94 94 THR A CA 1
ATOM 698 C C . THR A 1 94 ? 2.261 0.164 -2.246 1.00 94.94 94 THR A C 1
ATOM 700 O O . THR A 1 94 ? 1.618 0.223 -3.295 1.00 94.94 94 THR A O 1
ATOM 703 N N . LEU A 1 95 ? 1.691 0.090 -1.039 1.00 95.81 95 LEU A N 1
ATOM 704 C CA . LEU A 1 95 ? 0.257 0.184 -0.768 1.00 95.81 95 LEU A CA 1
ATOM 705 C C . LEU A 1 95 ? 0.013 1.313 0.238 1.00 95.81 95 LEU A C 1
ATOM 707 O O . LEU A 1 95 ? 0.622 1.340 1.305 1.00 95.81 95 LEU A O 1
ATOM 711 N N . GLU A 1 96 ? -0.875 2.235 -0.108 1.00 97.44 96 GLU A N 1
ATOM 712 C CA . GLU A 1 96 ? -1.281 3.365 0.723 1.00 97.44 96 GLU A CA 1
ATOM 713 C C . GLU A 1 96 ? -2.662 3.082 1.316 1.00 97.44 96 GLU A C 1
ATOM 715 O O . GLU A 1 96 ? -3.615 2.808 0.582 1.00 97.44 96 GLU A O 1
ATOM 720 N N . PHE A 1 97 ? -2.768 3.134 2.642 1.00 98.00 97 PHE A N 1
ATOM 721 C CA . PHE A 1 97 ? -3.996 2.854 3.382 1.00 98.00 97 PHE A CA 1
ATOM 722 C C . PHE A 1 97 ? -4.056 3.686 4.666 1.00 98.00 97 PHE A C 1
ATOM 724 O O . PHE A 1 97 ? -3.033 4.176 5.147 1.00 98.00 97 PHE A O 1
ATOM 731 N N . THR A 1 98 ? -5.252 3.834 5.229 1.00 98.06 98 THR A N 1
ATOM 732 C CA . THR A 1 98 ? -5.470 4.477 6.532 1.00 98.06 98 THR A CA 1
ATOM 733 C C . THR A 1 98 ? -6.238 3.556 7.465 1.00 98.06 98 THR A C 1
ATOM 735 O O . THR A 1 98 ? -7.123 2.817 7.028 1.00 98.06 98 THR A O 1
ATOM 738 N N . LEU A 1 99 ? -5.910 3.640 8.754 1.00 97.38 99 LEU A N 1
ATOM 739 C CA . LEU A 1 99 ? -6.625 2.989 9.845 1.00 97.38 99 LEU A CA 1
ATOM 740 C C . LEU A 1 99 ? -7.113 4.065 10.811 1.00 97.38 99 LEU A C 1
ATOM 742 O O . LEU A 1 99 ? -6.312 4.872 11.282 1.00 97.38 99 LEU A O 1
ATOM 746 N N . LEU A 1 100 ? -8.410 4.069 11.097 1.00 97.62 100 LEU A N 1
ATOM 747 C CA . LEU A 1 100 ? -9.029 4.970 12.061 1.00 97.62 100 LEU A CA 1
ATOM 748 C C . LEU A 1 100 ? -9.932 4.153 12.978 1.00 97.62 100 LEU A C 1
ATOM 750 O O . LEU A 1 100 ? -10.814 3.444 12.503 1.00 97.62 100 LEU A O 1
ATOM 754 N N . PHE A 1 101 ? -9.703 4.241 14.284 1.00 97.62 101 PHE A N 1
ATOM 755 C CA . PHE A 1 101 ? -10.590 3.631 15.263 1.00 97.62 101 PHE A CA 1
ATOM 756 C C . PHE A 1 101 ? -11.595 4.668 15.755 1.00 97.62 101 PHE A C 1
ATOM 758 O O . PHE A 1 101 ? -11.209 5.679 16.342 1.00 97.62 101 PHE A O 1
ATOM 765 N N . ASP A 1 102 ? -12.869 4.404 15.500 1.00 97.69 102 ASP A N 1
ATOM 766 C CA . ASP A 1 102 ? -13.988 5.159 16.042 1.00 97.69 102 ASP A CA 1
ATOM 767 C C . ASP A 1 102 ? -14.438 4.498 17.349 1.00 97.69 102 ASP A C 1
ATOM 769 O O . ASP A 1 102 ? -14.994 3.395 17.352 1.00 97.69 102 ASP A O 1
ATOM 773 N N . HIS A 1 103 ? -14.159 5.171 18.467 1.00 97.19 103 HIS A N 1
ATOM 774 C CA . HIS A 1 103 ? -14.475 4.662 19.795 1.00 97.19 103 HIS A CA 1
ATOM 775 C C . HIS A 1 103 ? -15.976 4.692 20.099 1.00 97.19 103 HIS A C 1
ATOM 777 O O . HIS A 1 103 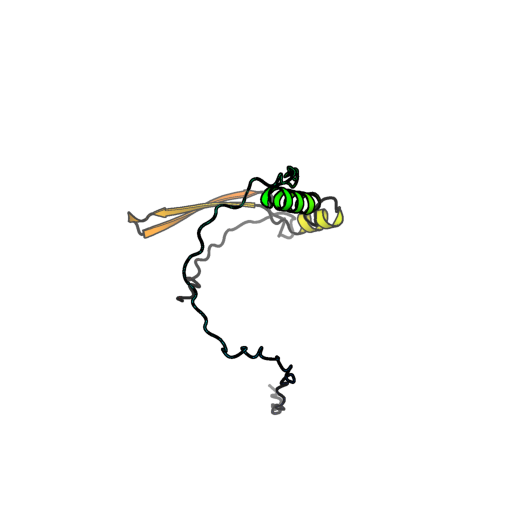? -16.466 3.778 20.758 1.00 97.19 103 HIS A O 1
ATOM 783 N N . GLU A 1 104 ? -16.712 5.691 19.601 1.00 98.06 104 GLU A N 1
ATOM 784 C CA . GLU A 1 104 ? -18.150 5.817 19.868 1.00 98.06 104 GLU A CA 1
ATOM 785 C C . GLU A 1 104 ? -18.913 4.645 19.243 1.00 98.06 104 GLU A C 1
ATOM 787 O O . GLU A 1 104 ? -19.793 4.055 19.871 1.00 98.06 104 GLU A O 1
ATOM 792 N N . ASN A 1 105 ? -18.505 4.247 18.036 1.00 97.31 105 ASN A N 1
ATOM 793 C CA . ASN A 1 105 ? -19.115 3.142 17.299 1.00 97.31 105 ASN A CA 1
ATOM 794 C C . ASN A 1 105 ? -18.392 1.796 17.482 1.00 97.31 105 ASN A C 1
ATOM 796 O O . ASN A 1 105 ? -18.810 0.794 16.901 1.00 97.31 105 ASN A O 1
ATOM 800 N N . ASN A 1 106 ? -17.310 1.754 18.271 1.00 96.12 106 ASN A N 1
ATOM 801 C CA . ASN A 1 106 ? -16.423 0.592 18.424 1.00 96.12 106 ASN A CA 1
ATOM 802 C C . ASN A 1 106 ? -16.012 -0.035 17.075 1.00 96.12 106 ASN A C 1
ATOM 804 O O . ASN A 1 106 ? -15.975 -1.259 16.923 1.00 96.12 106 ASN A O 1
ATOM 808 N N . CYS A 1 107 ? -15.712 0.804 16.080 1.00 96.50 107 CYS A N 1
ATOM 809 C CA . CYS A 1 107 ? -15.477 0.386 14.701 1.00 96.50 107 CYS A CA 1
ATOM 810 C C . CYS A 1 107 ? -14.055 0.730 14.243 1.00 96.50 107 CYS A C 1
ATOM 812 O O . CYS A 1 107 ? -13.566 1.840 14.450 1.00 96.50 107 CYS A O 1
ATOM 814 N N . LEU A 1 108 ? -13.390 -0.211 13.567 1.00 95.94 108 LEU A N 1
ATOM 815 C CA . LEU A 1 108 ? -12.110 0.033 12.903 1.00 95.94 108 LEU A CA 1
ATOM 816 C C . LEU A 1 108 ? -12.340 0.302 11.414 1.00 95.94 108 LEU A C 1
ATOM 818 O O . LEU A 1 108 ? -12.605 -0.612 10.633 1.00 95.94 108 LEU A O 1
ATOM 822 N N . HIS A 1 109 ? -12.180 1.555 11.011 1.00 96.56 109 HIS A N 1
ATOM 823 C CA . HIS A 1 109 ? -12.249 1.978 9.621 1.00 96.56 109 HIS A CA 1
ATOM 824 C C . HIS A 1 109 ? -10.904 1.696 8.946 1.00 96.56 109 HIS A C 1
ATOM 826 O O . HIS A 1 109 ? -9.881 2.284 9.302 1.00 96.56 109 HIS A O 1
ATOM 832 N N . CYS A 1 110 ? -10.906 0.800 7.960 1.00 97.12 110 CYS A N 1
ATOM 833 C CA . CYS A 1 110 ? -9.757 0.518 7.106 1.00 97.12 110 CYS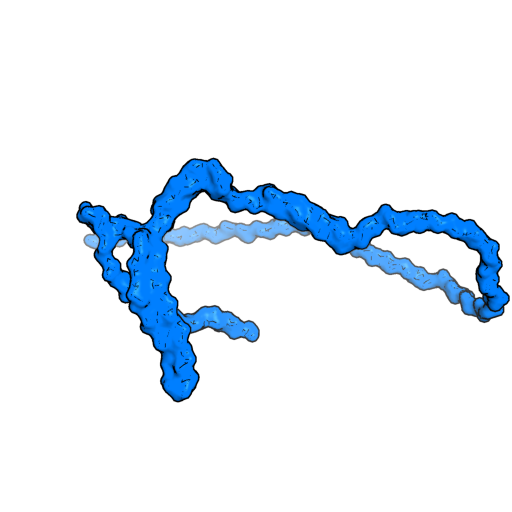 A CA 1
ATOM 834 C C . CYS A 1 110 ? -10.064 0.966 5.677 1.00 97.12 110 CYS A C 1
ATOM 836 O O . CYS A 1 110 ? -10.961 0.421 5.035 1.00 97.12 110 CYS A O 1
ATOM 838 N N . THR A 1 111 ? -9.308 1.941 5.175 1.00 97.31 111 THR A N 1
ATOM 839 C CA . THR A 1 111 ? -9.489 2.477 3.819 1.00 97.31 111 THR A CA 1
ATOM 840 C C . THR A 1 111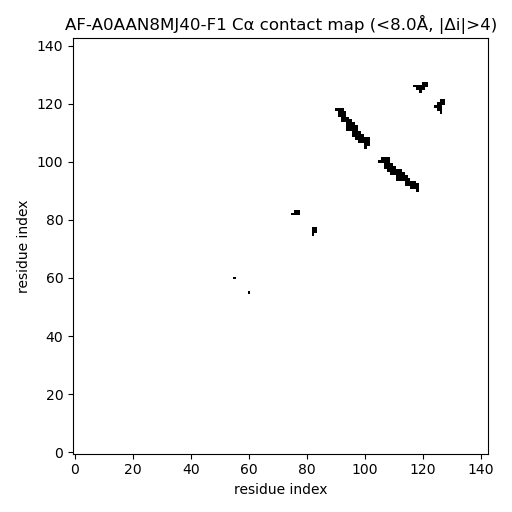 ? -8.240 2.211 2.997 1.00 97.31 111 THR A C 1
ATOM 842 O O . THR A 1 111 ? -7.150 2.644 3.369 1.00 97.31 111 THR A O 1
ATOM 845 N N . ILE A 1 112 ? -8.400 1.516 1.871 1.00 97.12 112 ILE A N 1
ATOM 846 C CA . ILE A 1 112 ? -7.335 1.284 0.894 1.00 97.12 112 ILE A CA 1
ATOM 847 C C . ILE A 1 112 ? -7.385 2.406 -0.146 1.00 97.12 112 ILE A C 1
ATOM 849 O O . ILE A 1 112 ? -8.401 2.567 -0.815 1.00 97.12 112 ILE A O 1
ATOM 853 N N . HIS A 1 113 ? -6.304 3.177 -0.289 1.00 96.50 113 HIS A N 1
ATOM 854 C CA . HIS A 1 113 ? -6.276 4.350 -1.173 1.00 96.50 113 HIS A CA 1
ATOM 855 C C . HIS A 1 113 ? -5.754 4.011 -2.561 1.00 96.50 113 HIS A C 1
ATOM 857 O O . HIS A 1 113 ? -6.439 4.213 -3.560 1.00 96.50 113 HIS A O 1
ATOM 863 N N . LYS A 1 114 ? -4.511 3.529 -2.642 1.00 94.88 114 LYS A N 1
ATOM 864 C CA . LYS A 1 114 ? -3.854 3.224 -3.917 1.00 94.88 114 LYS A CA 1
ATOM 865 C C . LYS A 1 114 ? -2.652 2.313 -3.732 1.00 94.88 114 LYS A C 1
ATOM 867 O O . LYS A 1 114 ? -2.027 2.307 -2.675 1.00 94.88 114 LYS A O 1
ATOM 872 N N . ALA A 1 115 ? -2.286 1.608 -4.794 1.00 95.12 115 ALA A N 1
ATOM 873 C CA . ALA A 1 115 ? -1.025 0.887 -4.893 1.00 95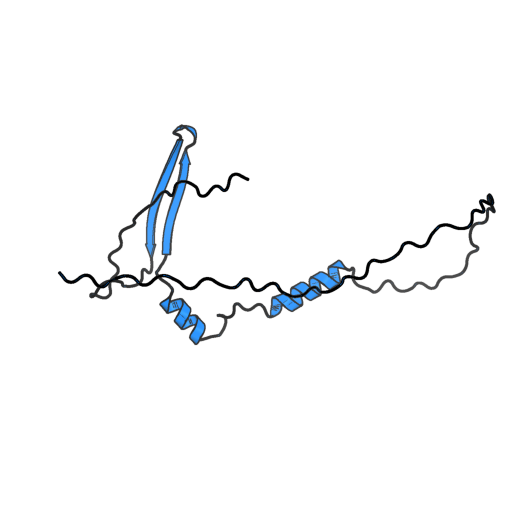.12 115 ALA A CA 1
ATOM 874 C C . ALA A 1 115 ? -0.178 1.456 -6.037 1.00 95.12 115 ALA A C 1
ATOM 876 O O . ALA A 1 115 ? -0.721 1.927 -7.040 1.00 95.12 115 ALA A O 1
ATOM 877 N N . LYS A 1 116 ? 1.150 1.449 -5.895 1.00 93.62 116 LYS A N 1
ATOM 878 C CA . LYS A 1 116 ? 2.077 1.969 -6.913 1.00 93.62 116 LYS A CA 1
ATOM 879 C C . LYS A 1 116 ? 3.278 1.053 -7.094 1.00 93.62 116 LYS A C 1
ATOM 881 O O . LYS A 1 116 ? 3.786 0.476 -6.138 1.00 93.62 116 LYS A O 1
ATOM 886 N N . GLY A 1 117 ? 3.764 0.972 -8.333 1.00 92.50 117 GLY A N 1
ATOM 887 C CA . GLY A 1 117 ? 4.976 0.221 -8.666 1.00 92.50 117 GLY A CA 1
ATOM 888 C C . GLY A 1 117 ? 4.889 -1.263 -8.315 1.00 92.50 117 GLY A C 1
ATOM 889 O O . GLY A 1 117 ? 5.898 -1.836 -7.912 1.00 92.50 117 GLY A O 1
ATOM 890 N N . LEU A 1 118 ? 3.692 -1.854 -8.412 1.00 92.81 118 LEU A N 1
ATOM 891 C CA . LEU A 1 118 ? 3.500 -3.275 -8.158 1.00 92.81 118 LEU A CA 1
ATOM 892 C C . LEU A 1 118 ? 4.302 -4.099 -9.159 1.00 92.81 118 LEU A C 1
ATOM 894 O O . LEU A 1 118 ? 4.322 -3.803 -10.356 1.00 92.81 118 LEU A O 1
ATOM 898 N N . LYS A 1 119 ? 4.968 -5.137 -8.660 1.00 90.81 119 LYS A N 1
ATOM 899 C CA . LYS A 1 119 ? 5.683 -6.078 -9.516 1.00 90.81 119 LYS A CA 1
ATOM 900 C C . LYS A 1 119 ? 4.682 -6.814 -10.405 1.00 90.81 119 LYS A C 1
ATOM 902 O O . LYS A 1 119 ? 3.639 -7.245 -9.928 1.00 90.81 119 LYS A O 1
ATOM 907 N N . ALA A 1 120 ? 5.031 -6.998 -11.674 1.00 90.00 120 ALA A N 1
ATOM 908 C CA . ALA A 1 120 ? 4.281 -7.872 -12.559 1.00 90.00 120 ALA A CA 1
ATOM 909 C C . ALA A 1 120 ? 4.252 -9.302 -12.000 1.00 90.00 120 ALA A C 1
ATOM 911 O O . ALA A 1 120 ? 5.309 -9.869 -11.699 1.00 90.00 120 ALA A O 1
ATOM 912 N N . MET A 1 121 ? 3.056 -9.859 -11.831 1.00 87.88 121 MET A N 1
ATOM 913 C CA . MET A 1 121 ? 2.850 -11.186 -11.238 1.00 87.88 121 MET A CA 1
ATOM 914 C C . MET A 1 121 ? 2.086 -12.147 -12.152 1.00 87.88 121 MET A C 1
ATOM 916 O O . MET A 1 121 ? 2.038 -13.335 -11.838 1.00 87.88 121 MET A O 1
ATOM 920 N N . ASP A 1 122 ? 1.527 -11.674 -13.268 1.00 86.25 122 ASP A N 1
ATOM 921 C CA . ASP A 1 122 ? 0.840 -12.520 -14.245 1.00 86.25 122 ASP A CA 1
ATOM 922 C C . ASP A 1 122 ? 1.733 -12.895 -15.446 1.00 86.25 122 ASP A C 1
ATOM 924 O O . ASP A 1 122 ? 2.857 -12.410 -15.614 1.00 86.25 122 ASP A O 1
ATOM 928 N N . SER A 1 123 ? 1.227 -13.787 -16.300 1.00 86.94 123 SER A N 1
ATOM 929 C CA . SER A 1 123 ? 1.896 -14.211 -17.538 1.00 86.94 123 SER A CA 1
ATOM 930 C C . SER A 1 123 ? 2.072 -13.087 -18.560 1.00 86.94 123 SER A C 1
ATOM 932 O O . SER A 1 123 ? 2.870 -13.222 -19.486 1.00 86.94 123 SER A O 1
ATOM 934 N N . ASN A 1 124 ? 1.329 -11.993 -18.410 1.00 85.38 124 ASN A N 1
ATOM 935 C CA . ASN A 1 124 ? 1.261 -10.900 -19.371 1.00 85.38 124 ASN A CA 1
ATOM 936 C C . ASN A 1 124 ? 2.247 -9.778 -19.016 1.00 85.38 124 ASN A C 1
ATOM 938 O O . ASN A 1 124 ? 2.353 -8.794 -19.748 1.00 85.38 124 ASN A O 1
ATOM 942 N N . GLY A 1 125 ? 2.983 -9.919 -17.909 1.00 86.12 125 GLY A N 1
ATOM 943 C CA . GLY A 1 125 ? 3.908 -8.898 -17.436 1.00 86.12 125 GLY A CA 1
ATOM 944 C C . GLY A 1 125 ? 3.204 -7.716 -16.765 1.00 86.12 125 GLY A C 1
ATOM 945 O O . GLY A 1 125 ? 3.810 -6.651 -16.642 1.00 86.12 125 GLY A O 1
ATOM 946 N N . LEU A 1 126 ? 1.959 -7.893 -16.314 1.00 85.19 126 LEU A N 1
ATOM 947 C CA . LEU A 1 126 ? 1.180 -6.906 -15.573 1.00 85.19 126 LEU A CA 1
ATOM 948 C C . LEU A 1 126 ? 0.980 -7.342 -14.112 1.00 85.19 126 LEU A C 1
ATOM 950 O O . LEU A 1 126 ? 1.281 -8.466 -13.696 1.00 85.19 126 LEU A O 1
ATOM 954 N N . ALA A 1 127 ? 0.523 -6.397 -13.296 1.00 85.19 127 ALA A N 1
ATOM 955 C CA . ALA A 1 127 ? -0.001 -6.676 -11.968 1.00 85.19 127 ALA A CA 1
ATOM 956 C C . ALA A 1 127 ? -1.534 -6.641 -12.053 1.00 85.19 127 ALA A C 1
ATOM 958 O O . ALA A 1 127 ? -2.075 -5.643 -12.527 1.00 85.19 127 ALA A O 1
ATOM 959 N N . ASP A 1 128 ? -2.212 -7.688 -11.577 1.00 85.88 128 ASP A N 1
ATOM 960 C CA . ASP A 1 128 ? -3.677 -7.759 -11.444 1.00 85.88 128 ASP A CA 1
ATOM 961 C C . ASP A 1 128 ? -4.057 -7.700 -9.948 1.00 85.88 128 ASP A C 1
ATOM 963 O O . ASP A 1 128 ? -4.155 -8.735 -9.278 1.00 85.88 128 ASP A O 1
ATOM 967 N N . PRO A 1 129 ? -4.098 -6.496 -9.341 1.00 88.50 129 PRO A N 1
ATOM 968 C CA . PRO A 1 129 ? -4.143 -6.371 -7.894 1.00 88.50 129 PRO A CA 1
ATOM 969 C C . PRO A 1 129 ? -5.551 -6.538 -7.323 1.00 88.50 129 PRO A C 1
ATOM 971 O O . PRO A 1 129 ? -6.490 -5.840 -7.696 1.00 88.50 129 PRO A O 1
ATOM 974 N N . TYR A 1 130 ? -5.645 -7.346 -6.270 1.00 92.31 130 TYR A N 1
ATOM 975 C CA . TYR A 1 130 ? -6.732 -7.307 -5.297 1.00 92.31 130 TYR A CA 1
ATOM 976 C C . TYR A 1 130 ? -6.144 -7.278 -3.884 1.00 92.31 130 TYR A C 1
ATOM 978 O O . TYR A 1 130 ? -5.033 -7.755 -3.643 1.00 92.31 130 TYR A O 1
ATOM 986 N N . VAL A 1 131 ? -6.882 -6.708 -2.932 1.00 94.00 131 VAL A N 1
ATOM 987 C CA . VAL A 1 131 ? -6.457 -6.647 -1.529 1.00 94.00 131 VAL A CA 1
ATOM 988 C C . VAL A 1 131 ? -7.293 -7.612 -0.708 1.00 94.00 131 VAL A C 1
ATOM 990 O O . VAL A 1 131 ? -8.521 -7.590 -0.757 1.00 94.00 131 VAL A O 1
ATOM 993 N N . LYS A 1 132 ? -6.615 -8.452 0.074 1.00 94.12 132 LYS A N 1
ATOM 994 C CA . LYS A 1 132 ? -7.242 -9.340 1.049 1.00 94.12 132 LYS A CA 1
ATOM 995 C C . LYS A 1 132 ? -6.860 -8.887 2.452 1.00 94.12 132 LYS A C 1
ATOM 997 O O . LYS A 1 132 ? -5.685 -8.919 2.809 1.00 94.12 132 LYS A O 1
ATOM 1002 N N . LEU A 1 133 ? -7.851 -8.473 3.235 1.00 93.38 133 LEU A N 1
ATOM 1003 C CA . LEU A 1 133 ? -7.661 -8.049 4.619 1.00 93.38 133 LEU A CA 1
ATOM 1004 C C . LEU A 1 133 ? -7.985 -9.204 5.572 1.00 93.38 133 LEU A C 1
ATOM 1006 O O . LEU A 1 133 ? -8.997 -9.884 5.414 1.00 93.38 133 LEU A O 1
ATOM 1010 N N . HIS A 1 134 ? -7.129 -9.411 6.569 1.00 93.12 134 HIS A N 1
ATOM 1011 C CA . HIS A 1 134 ? -7.322 -10.395 7.629 1.00 93.12 134 HIS A CA 1
ATOM 1012 C C . HIS A 1 134 ? -7.180 -9.712 8.990 1.00 93.12 134 HIS A C 1
ATOM 1014 O O . HIS A 1 134 ? -6.156 -9.087 9.257 1.00 93.12 134 HIS A O 1
ATOM 1020 N N . LEU A 1 135 ? -8.183 -9.865 9.857 1.00 90.75 135 LEU A N 1
ATOM 1021 C CA . LEU A 1 135 ? -8.080 -9.516 11.273 1.00 90.75 135 LEU A CA 1
ATOM 1022 C C . LEU A 1 135 ? -7.665 -10.770 12.043 1.00 90.75 135 LEU A C 1
ATOM 1024 O O . LEU A 1 135 ? -8.384 -11.768 12.040 1.00 90.75 135 LEU A O 1
ATOM 1028 N N . LEU A 1 136 ? -6.491 -10.735 12.668 1.00 90.19 136 LEU A N 1
ATOM 1029 C CA . LEU A 1 136 ? -6.015 -11.822 13.520 1.00 90.19 136 LEU A CA 1
ATOM 1030 C C . LEU A 1 136 ? -6.490 -11.564 14.954 1.00 90.19 136 LEU A C 1
ATOM 1032 O O . LEU A 1 136 ? -6.281 -10.473 15.482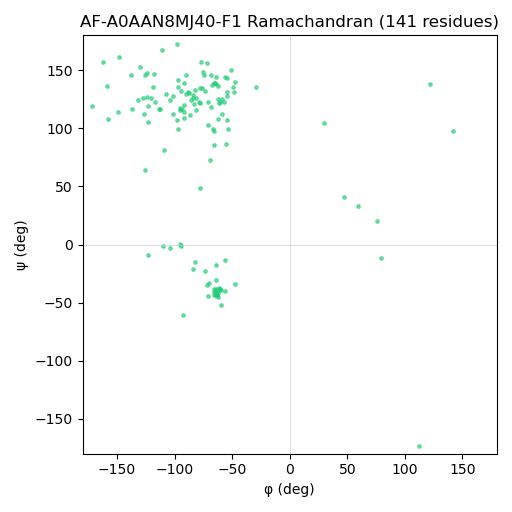 1.00 90.19 136 LEU A O 1
ATOM 1036 N N . SER A 1 137 ? -7.112 -12.557 15.594 1.00 83.00 137 SER A N 1
ATOM 1037 C CA . SER A 1 137 ? -7.406 -12.498 17.031 1.00 83.00 137 SER A CA 1
ATOM 1038 C C . SER A 1 137 ? -6.083 -12.380 17.793 1.00 83.00 137 SER A C 1
ATOM 1040 O O . SER A 1 137 ? -5.194 -13.206 17.590 1.00 83.00 137 SER A O 1
ATOM 1042 N N . GLY A 1 138 ? -5.930 -11.327 18.600 1.00 75.94 138 GLY A N 1
ATOM 1043 C CA . GLY A 1 138 ? -4.641 -10.884 19.132 1.00 75.94 138 GLY A CA 1
ATOM 1044 C C . GLY A 1 138 ? -3.786 -11.994 19.750 1.00 75.94 138 GLY A C 1
ATOM 1045 O O . GLY A 1 138 ? -4.237 -12.733 20.619 1.00 75.94 138 GLY A O 1
ATOM 1046 N N . ALA A 1 139 ? -2.509 -12.043 19.364 1.00 63.91 139 ALA A N 1
ATOM 1047 C CA . ALA A 1 139 ? -1.462 -12.757 20.092 1.00 63.91 139 ALA A CA 1
ATOM 1048 C C . ALA A 1 139 ? -1.012 -11.940 21.319 1.00 63.91 139 ALA A C 1
ATOM 1050 O O . ALA A 1 139 ? 0.180 -11.710 21.526 1.00 63.91 139 ALA A O 1
ATOM 1051 N N . SER A 1 140 ? -1.963 -11.446 22.119 1.00 56.91 140 SER A N 1
ATOM 1052 C CA . SER A 1 140 ? -1.628 -10.849 23.409 1.00 56.91 140 SER A CA 1
ATOM 1053 C C . SER A 1 140 ? -1.190 -11.976 24.328 1.00 56.91 140 SER A C 1
ATOM 1055 O O . SER A 1 140 ? -2.014 -12.726 24.850 1.00 56.91 140 SER A O 1
ATOM 1057 N N . LYS A 1 141 ? 0.121 -12.101 24.531 1.00 58.81 141 LYS A N 1
ATOM 1058 C CA . LYS A 1 141 ? 0.638 -12.807 25.695 1.00 58.81 141 LYS A CA 1
ATOM 1059 C C . LYS A 1 141 ? 0.227 -11.966 26.903 1.00 58.81 141 LYS A C 1
ATOM 1061 O O . LYS A 1 141 ? 0.841 -10.943 27.183 1.00 58.81 141 LYS A O 1
ATOM 1066 N N . VAL A 1 142 ? -0.870 -12.359 27.543 1.00 48.56 142 VAL A N 1
ATOM 1067 C CA . VAL A 1 142 ? -1.221 -11.887 28.882 1.00 48.56 142 VAL A CA 1
ATOM 1068 C C . VAL A 1 142 ? -0.082 -12.363 29.782 1.00 48.56 142 VAL A C 1
ATOM 1070 O O . VAL A 1 142 ? 0.105 -13.569 29.946 1.00 48.56 142 VAL A O 1
ATOM 1073 N N . GLN A 1 143 ? 0.749 -11.425 30.230 1.00 34.69 143 GLN A N 1
ATOM 1074 C CA . GLN A 1 143 ? 1.790 -11.644 31.229 1.00 34.69 143 GLN A CA 1
ATOM 1075 C C . GLN A 1 143 ? 1.347 -11.007 32.539 1.00 34.69 143 GLN A C 1
ATOM 1077 O O . GLN A 1 143 ? 0.753 -9.908 32.468 1.00 34.69 143 GLN A O 1
#

Nearest PDB structures (foldseek):
  8gym-assembly1_2K  TM=2.784E-01  e=3.169E+00  Tetrahymena thermophila SB210
  7zmg-assembly1_G  TM=2.922E-01  e=5.001E+00  Thermochaetoides thermophila DSM 1495
  6rfq-assembly1_G  TM=2.936E-01  e=6.490E+00  Yarrowia lipolytica

InterPro domains:
  IPR000008 C2 domain [PF00168] (108-139)
  IPR017266 Cyclin-dependent kinase 2-associated protein 1/2 [PF09806] (57-89)
  IPR017266 Cyclin-dependent kinase 2-associated protein 1/2 [PTHR22607] (1-90)
  IPR035892 C2 domain superfamily [G3DSA:2.60.40.150] (91-143)
  IPR035892 C2 domain superfamily [SSF49562] (92-140)